Protein AF-A0A7S0SBX8-F1 (afdb_monomer_lite)

Foldseek 3Di:
DDEDPVCQVADADPPADWDADPVRDTDHTDDPPPDDDDPVVVVVVCVVVVDDPVRVVVQVQQRHDWDCQLPAQGGIGRNNCNVVDPRDPDDDDDPPPDDDDDD

Sequence (103 aa):
RLYSAAARATLLCPRARVYVDFDGNVIARHVPMRRGWDLPTHLARLRARRHTWREIYWHLWGVLHVLPRCARCRAVVPAAELAQCTYHPAAADFDDSPVGGAK

Radius of gyration: 18.66 Å; chains: 1; bounding box: 31×34×63 Å

InterPro domains:
  IPR045902 SANBR-like [PTHR20946] (7-97)

Secondary structure (DSSP, 8-state):
----TGGGTT-B-TTSPPEE-TTS-EE-BPPP--S---HHHHHHHHHHTT--HHHHHHHHHHHH-EES--TTT---EEGGGGGG-----SPP------S----

Organism: NCBI:txid81844

Structure (mmCIF, N/CA/C/O backbone):
data_AF-A0A7S0SBX8-F1
#
_entry.id   AF-A0A7S0SBX8-F1
#
loop_
_atom_site.group_PDB
_atom_site.id
_atom_site.type_symbol
_atom_site.label_atom_id
_atom_site.label_alt_id
_atom_site.label_comp_id
_atom_site.label_asym_id
_atom_site.label_entity_id
_atom_site.label_seq_id
_atom_site.pdbx_PDB_ins_code
_atom_site.Cartn_x
_atom_site.Cartn_y
_atom_site.Cartn_z
_atom_site.occupancy
_atom_site.B_iso_or_equiv
_atom_site.auth_seq_id
_atom_site.auth_comp_id
_atom_site.auth_asym_id
_atom_site.auth_atom_id
_atom_site.pdbx_PDB_model_num
ATOM 1 N N . ARG A 1 1 ? -0.224 7.730 -0.422 1.00 68.31 1 ARG A N 1
ATOM 2 C CA . ARG A 1 1 ? -0.478 6.648 0.558 1.00 68.31 1 ARG A CA 1
ATOM 3 C C . ARG A 1 1 ? 0.822 6.440 1.330 1.00 68.31 1 ARG A C 1
ATOM 5 O O . ARG A 1 1 ? 1.875 6.723 0.765 1.00 68.31 1 ARG A O 1
ATOM 12 N N . LEU A 1 2 ? 0.741 6.104 2.616 1.00 71.31 2 LEU A N 1
ATOM 13 C CA . LEU A 1 2 ? 1.920 5.800 3.432 1.00 71.31 2 LEU A CA 1
ATOM 14 C C . LEU A 1 2 ? 2.451 4.423 3.011 1.00 71.31 2 LEU A C 1
ATOM 16 O O . LEU A 1 2 ? 1.645 3.582 2.657 1.00 71.31 2 LEU A O 1
ATOM 20 N N . TYR A 1 3 ? 3.758 4.195 3.019 1.00 75.12 3 TYR A N 1
ATOM 21 C CA . TYR A 1 3 ? 4.355 2.866 2.851 1.00 75.12 3 TYR A CA 1
ATOM 22 C C . TYR A 1 3 ? 5.671 2.829 3.625 1.00 75.12 3 TYR A C 1
ATOM 24 O O . TYR A 1 3 ? 6.282 3.878 3.847 1.00 75.12 3 TYR A O 1
ATOM 32 N N . SER A 1 4 ? 6.122 1.641 4.028 1.00 76.00 4 SER A N 1
ATOM 33 C CA . SER A 1 4 ? 7.436 1.487 4.656 1.00 76.00 4 SER A CA 1
ATOM 34 C C . SER A 1 4 ? 8.568 1.725 3.645 1.00 76.00 4 SER A C 1
ATOM 36 O O . SER A 1 4 ? 8.400 1.546 2.437 1.00 76.00 4 SER A O 1
ATOM 38 N N . ALA A 1 5 ? 9.750 2.126 4.124 1.00 77.31 5 ALA A N 1
ATOM 39 C CA . ALA A 1 5 ? 10.905 2.361 3.253 1.00 77.31 5 ALA A CA 1
ATOM 40 C C . ALA A 1 5 ? 11.306 1.100 2.464 1.00 77.31 5 ALA A C 1
ATOM 42 O O . ALA A 1 5 ? 11.615 1.194 1.278 1.00 77.31 5 ALA A O 1
ATOM 43 N N . ALA A 1 6 ? 11.220 -0.076 3.097 1.00 77.19 6 ALA A N 1
ATOM 44 C CA . ALA A 1 6 ? 11.491 -1.367 2.465 1.00 77.19 6 ALA A CA 1
ATOM 45 C C . ALA A 1 6 ? 10.508 -1.680 1.323 1.00 77.19 6 ALA A C 1
ATOM 47 O O . ALA A 1 6 ? 10.902 -2.176 0.271 1.00 77.19 6 ALA A O 1
ATOM 48 N N . ALA A 1 7 ? 9.235 -1.318 1.493 1.00 78.31 7 ALA A N 1
ATOM 49 C CA . ALA A 1 7 ? 8.193 -1.531 0.495 1.00 78.31 7 ALA A CA 1
ATOM 50 C C . ALA A 1 7 ? 8.369 -0.689 -0.781 1.00 78.31 7 ALA A C 1
ATOM 52 O O . ALA A 1 7 ? 7.795 -1.003 -1.821 1.00 78.31 7 ALA A O 1
ATOM 53 N N . ARG A 1 8 ? 9.162 0.387 -0.730 1.00 75.81 8 ARG A N 1
ATOM 54 C CA . ARG A 1 8 ? 9.340 1.324 -1.848 1.00 75.81 8 ARG A CA 1
ATOM 55 C C . ARG A 1 8 ? 9.964 0.683 -3.090 1.00 75.81 8 ARG A C 1
ATOM 57 O O . ARG A 1 8 ? 9.668 1.115 -4.202 1.00 75.81 8 ARG A O 1
ATOM 64 N N . ALA A 1 9 ? 10.857 -0.284 -2.901 1.00 75.88 9 ALA A N 1
ATOM 65 C CA . ALA A 1 9 ? 11.568 -0.928 -4.003 1.00 75.88 9 ALA A CA 1
ATOM 66 C C . ALA A 1 9 ? 10.700 -1.955 -4.744 1.00 75.88 9 ALA A C 1
ATOM 68 O O . ALA A 1 9 ? 10.917 -2.187 -5.929 1.00 75.88 9 ALA A O 1
ATOM 69 N N . THR A 1 10 ? 9.726 -2.549 -4.052 1.00 79.12 10 THR A N 1
ATOM 70 C CA . THR A 1 10 ? 8.956 -3.700 -4.540 1.00 79.12 10 THR A CA 1
ATOM 71 C C . THR A 1 10 ? 7.518 -3.354 -4.910 1.00 79.12 10 THR A C 1
ATOM 73 O O . THR A 1 10 ? 6.944 -4.009 -5.775 1.00 79.12 10 THR A O 1
ATOM 76 N N . LEU A 1 11 ? 6.923 -2.327 -4.293 1.00 79.62 11 LEU A N 1
ATOM 77 C CA . LEU A 1 11 ? 5.554 -1.914 -4.586 1.00 79.62 11 LEU A CA 1
ATOM 78 C C . LEU A 1 11 ? 5.468 -0.994 -5.803 1.00 79.62 11 LEU A C 1
ATOM 80 O O . LEU A 1 11 ? 6.011 0.118 -5.808 1.00 79.62 11 LEU A O 1
ATOM 84 N N . LEU A 1 12 ? 4.653 -1.411 -6.770 1.00 79.12 12 LEU A N 1
ATOM 85 C CA . LEU A 1 12 ? 4.210 -0.550 -7.858 1.00 79.12 12 LEU A CA 1
ATOM 86 C C . LEU A 1 12 ? 3.229 0.508 -7.338 1.00 79.12 12 LEU A C 1
ATOM 88 O O . LEU A 1 12 ? 2.404 0.257 -6.461 1.00 79.12 12 LEU A O 1
ATOM 92 N N . CYS A 1 13 ? 3.333 1.715 -7.880 1.00 77.94 13 CYS A N 1
ATOM 93 C CA . CYS A 1 13 ? 2.477 2.847 -7.570 1.00 77.94 13 CYS A CA 1
ATOM 94 C C . CYS A 1 13 ? 1.512 3.095 -8.732 1.00 77.94 13 CYS A C 1
ATOM 96 O O . CYS A 1 13 ? 1.944 3.626 -9.754 1.00 77.94 13 CYS A O 1
ATOM 98 N N . PRO A 1 14 ? 0.202 2.833 -8.568 1.00 73.56 14 PRO A N 1
ATOM 99 C CA . PRO A 1 14 ? -0.795 3.109 -9.608 1.00 73.56 14 PRO A CA 1
ATOM 100 C C . PRO A 1 14 ? -0.903 4.594 -9.986 1.00 73.56 14 PRO A C 1
ATOM 102 O O . PRO A 1 14 ? -1.434 4.939 -11.032 1.00 73.56 14 PRO A O 1
ATOM 105 N N . ARG A 1 15 ? -0.436 5.490 -9.106 1.00 75.06 15 ARG A N 1
ATOM 106 C CA . ARG A 1 15 ? -0.436 6.945 -9.315 1.00 75.06 15 ARG A CA 1
ATOM 107 C C . ARG A 1 15 ? 0.897 7.491 -9.821 1.00 75.06 15 ARG A C 1
ATOM 109 O O . ARG A 1 15 ? 0.994 8.691 -10.066 1.00 75.06 15 ARG A O 1
ATOM 116 N N . ALA A 1 16 ? 1.943 6.669 -9.885 1.00 79.81 16 ALA A N 1
ATOM 117 C CA . ALA A 1 16 ? 3.220 7.125 -10.408 1.00 79.81 16 ALA A CA 1
ATOM 118 C C . ALA A 1 16 ? 3.122 7.264 -11.923 1.00 79.81 16 ALA A C 1
ATOM 120 O O . ALA A 1 16 ? 2.413 6.507 -12.584 1.00 79.81 16 ALA A O 1
ATOM 121 N N . ARG A 1 17 ? 3.868 8.226 -12.471 1.00 80.62 17 ARG A N 1
ATOM 122 C CA . ARG A 1 17 ? 4.061 8.304 -13.914 1.00 80.62 17 ARG A CA 1
ATOM 123 C C . ARG A 1 17 ? 4.746 7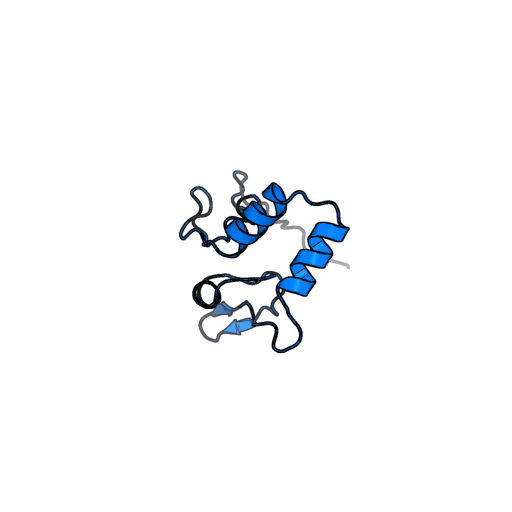.016 -14.358 1.00 80.62 17 ARG A C 1
ATOM 125 O O . ARG A 1 17 ? 5.852 6.729 -13.905 1.00 80.62 17 ARG A O 1
ATOM 132 N N . VAL A 1 18 ? 4.058 6.260 -15.203 1.00 83.69 18 VAL A N 1
ATOM 133 C CA . VAL A 1 18 ? 4.586 5.035 -15.789 1.00 83.69 18 VAL A CA 1
ATOM 134 C C . VAL A 1 18 ? 5.670 5.413 -16.797 1.00 83.69 18 VAL A C 1
ATOM 136 O O . VAL A 1 18 ? 5.455 6.285 -17.639 1.00 83.69 18 VAL A O 1
ATOM 139 N N . TYR A 1 19 ? 6.837 4.789 -16.682 1.00 85.50 19 TYR A N 1
ATOM 140 C CA . TYR A 1 19 ? 7.943 4.914 -17.627 1.00 85.50 19 TYR A CA 1
ATOM 141 C C . TYR A 1 19 ? 8.471 3.519 -17.950 1.00 85.50 19 TYR A C 1
ATOM 143 O O . TYR A 1 19 ? 8.616 2.704 -17.043 1.00 85.50 19 TYR A O 1
ATOM 151 N N . VAL A 1 20 ? 8.738 3.250 -19.224 1.00 88.12 20 VAL A N 1
ATOM 152 C CA . VAL A 1 20 ? 9.329 1.986 -19.671 1.00 88.12 20 VAL A CA 1
ATOM 153 C C . VAL A 1 20 ? 10.825 2.211 -19.847 1.00 88.12 20 VAL A C 1
ATOM 155 O O . VAL A 1 20 ? 11.216 3.168 -20.514 1.00 88.12 20 VAL A O 1
ATOM 158 N N . ASP A 1 21 ? 11.653 1.394 -19.199 1.00 86.19 21 ASP A N 1
ATOM 159 C CA . ASP A 1 21 ? 13.105 1.474 -19.370 1.00 86.19 21 ASP A CA 1
ATOM 160 C C . ASP A 1 21 ? 13.571 0.873 -20.707 1.00 86.19 21 ASP A C 1
ATOM 162 O O . ASP A 1 21 ? 12.780 0.345 -21.488 1.00 86.19 21 ASP A O 1
ATOM 166 N N . PHE A 1 22 ? 14.870 0.992 -20.990 1.00 90.31 22 PHE A N 1
ATOM 167 C CA . PHE A 1 22 ? 15.463 0.468 -22.224 1.00 90.31 22 PHE A CA 1
ATOM 168 C C .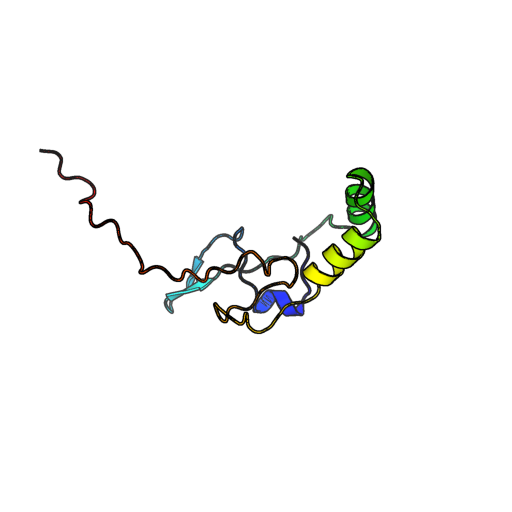 PHE A 1 22 ? 15.357 -1.061 -22.342 1.00 90.31 22 PHE A C 1
ATOM 170 O O . PHE A 1 22 ? 15.401 -1.578 -23.454 1.00 90.31 22 PHE A O 1
ATOM 177 N N . ASP A 1 23 ? 15.171 -1.762 -21.221 1.00 90.31 23 ASP A N 1
ATOM 178 C CA . ASP A 1 23 ? 15.010 -3.216 -21.155 1.00 90.31 23 ASP A CA 1
ATOM 179 C C . ASP A 1 23 ? 13.535 -3.648 -21.286 1.00 90.31 23 ASP A C 1
ATOM 181 O O . ASP A 1 23 ? 13.221 -4.838 -21.244 1.00 90.31 23 ASP A O 1
ATOM 185 N N . GLY A 1 24 ? 12.607 -2.697 -21.444 1.00 85.44 24 GLY A N 1
ATOM 186 C CA . GLY A 1 24 ? 11.175 -2.962 -21.564 1.00 85.44 24 GLY A CA 1
ATOM 187 C C . GLY A 1 24 ? 10.447 -3.144 -20.227 1.00 85.44 24 GLY A C 1
ATOM 188 O O . GLY A 1 24 ? 9.266 -3.497 -20.219 1.00 85.44 24 GLY A O 1
ATOM 189 N N . ASN A 1 25 ? 11.090 -2.887 -19.085 1.00 81.94 25 ASN A N 1
ATOM 190 C CA . ASN A 1 25 ? 10.435 -2.975 -17.784 1.00 81.94 25 ASN A CA 1
ATOM 191 C C . ASN A 1 25 ? 9.590 -1.735 -17.502 1.00 81.94 25 ASN A C 1
ATOM 193 O O . ASN A 1 25 ? 10.024 -0.590 -17.642 1.00 81.94 25 ASN A O 1
ATOM 197 N N . VAL A 1 26 ? 8.384 -1.970 -16.989 1.00 80.31 26 VAL A N 1
ATOM 198 C CA . VAL A 1 26 ? 7.473 -0.910 -16.559 1.00 80.31 26 VAL A CA 1
ATOM 199 C C . VAL A 1 26 ? 7.863 -0.423 -15.161 1.00 80.31 26 VAL A C 1
ATOM 201 O O . VAL A 1 26 ? 7.642 -1.095 -14.152 1.00 80.31 26 VAL A O 1
ATOM 204 N N . ILE A 1 27 ? 8.416 0.784 -15.081 1.00 81.62 27 ILE A N 1
ATOM 205 C CA . ILE A 1 27 ? 8.799 1.442 -13.834 1.00 81.62 27 ILE A CA 1
ATOM 206 C C . ILE A 1 27 ? 7.685 2.396 -13.394 1.00 81.62 27 ILE A C 1
ATOM 208 O O . ILE A 1 27 ? 7.431 3.432 -14.007 1.00 81.62 27 ILE A O 1
ATOM 212 N N . ALA A 1 28 ? 7.058 2.075 -12.262 1.00 79.38 28 ALA A N 1
ATOM 213 C CA . ALA A 1 28 ? 6.080 2.929 -11.592 1.00 79.38 28 ALA A CA 1
ATOM 214 C C . ALA A 1 28 ? 6.281 2.836 -10.073 1.00 79.38 28 ALA A C 1
ATOM 216 O O . ALA A 1 28 ? 5.634 2.044 -9.395 1.00 79.38 28 ALA A O 1
ATOM 217 N N . ARG A 1 29 ? 7.228 3.602 -9.516 1.00 75.00 29 ARG A N 1
ATOM 218 C CA . ARG A 1 29 ? 7.626 3.492 -8.096 1.00 75.00 29 ARG A CA 1
ATOM 219 C C . ARG A 1 29 ? 6.959 4.543 -7.215 1.00 75.00 29 ARG A C 1
ATOM 221 O O . ARG A 1 29 ? 6.759 5.686 -7.624 1.00 75.00 29 ARG A O 1
ATOM 228 N N . HIS A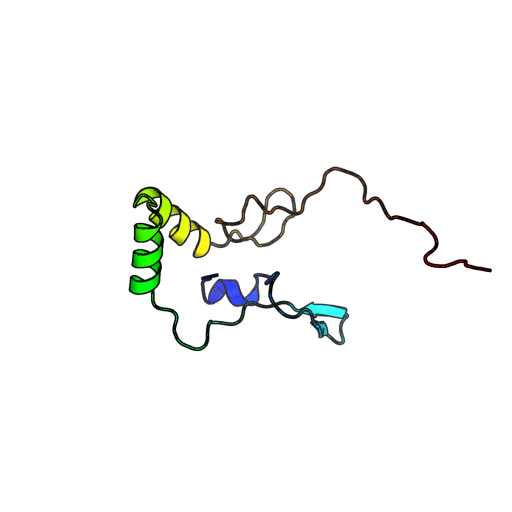 1 30 ? 6.686 4.184 -5.961 1.00 76.88 30 HIS A N 1
ATOM 229 C CA . HIS A 1 30 ? 6.266 5.155 -4.951 1.00 76.88 30 HIS A CA 1
ATOM 230 C C . HIS A 1 30 ? 7.406 6.134 -4.626 1.00 76.88 30 HIS A C 1
ATOM 232 O O . HIS A 1 30 ? 8.545 5.741 -4.352 1.00 76.88 30 HIS A O 1
ATOM 238 N N . VAL A 1 31 ? 7.094 7.431 -4.627 1.00 70.94 31 VAL A N 1
ATOM 239 C CA . VAL A 1 31 ? 8.021 8.487 -4.202 1.00 70.94 31 VAL A CA 1
ATOM 240 C C . VAL A 1 31 ? 7.625 8.938 -2.793 1.00 70.94 31 VAL A C 1
ATOM 242 O O . VAL A 1 31 ? 6.442 9.213 -2.574 1.00 70.94 31 VAL A O 1
ATOM 245 N N . PRO A 1 32 ? 8.563 9.015 -1.829 1.00 66.12 32 PRO A N 1
ATOM 246 C CA . PRO A 1 32 ? 8.286 9.561 -0.514 1.00 66.12 32 PRO A CA 1
ATOM 247 C C . PRO A 1 32 ? 7.740 10.971 -0.657 1.00 66.12 32 PRO A C 1
ATOM 249 O O . PRO A 1 32 ? 8.223 11.758 -1.478 1.00 66.12 32 PRO A O 1
ATOM 252 N N . MET A 1 33 ? 6.738 11.286 0.154 1.00 66.75 33 MET A N 1
ATOM 253 C CA . MET A 1 33 ? 6.191 12.629 0.213 1.00 66.75 33 MET A CA 1
ATOM 254 C C . MET A 1 33 ? 7.298 13.549 0.743 1.00 66.75 33 MET A C 1
ATOM 256 O O . MET A 1 33 ? 7.676 13.460 1.906 1.00 66.75 33 MET A O 1
ATOM 260 N N . ARG A 1 34 ? 7.898 14.358 -0.143 1.00 62.62 34 ARG A N 1
ATOM 261 C CA . ARG A 1 34 ? 9.171 15.043 0.144 1.00 62.62 34 ARG A CA 1
ATOM 262 C C . ARG A 1 34 ? 9.066 16.092 1.256 1.00 62.62 34 ARG A C 1
ATOM 264 O O . ARG A 1 34 ? 10.084 16.369 1.879 1.00 62.62 34 ARG A O 1
ATOM 271 N N . ARG A 1 35 ? 7.878 16.657 1.519 1.00 67.69 35 ARG A N 1
ATOM 272 C CA . ARG A 1 35 ? 7.592 17.565 2.648 1.00 67.69 35 ARG A CA 1
ATOM 273 C C . ARG A 1 35 ? 6.112 17.507 3.050 1.00 67.69 35 ARG A C 1
ATOM 275 O O . ARG A 1 35 ? 5.253 17.317 2.194 1.00 67.69 35 ARG A O 1
ATOM 282 N N . GLY A 1 36 ? 5.830 17.710 4.340 1.00 71.62 36 GLY A N 1
ATOM 283 C CA . GLY A 1 36 ? 4.487 18.027 4.848 1.00 71.62 36 GLY A CA 1
ATOM 284 C C . GLY A 1 36 ? 3.590 16.849 5.240 1.00 71.62 36 GLY A C 1
ATOM 285 O O . GLY A 1 36 ? 2.404 17.064 5.481 1.00 71.62 36 GLY A O 1
ATOM 286 N N . TRP A 1 37 ? 4.112 15.619 5.305 1.00 79.94 37 TRP A N 1
ATOM 287 C CA . TRP A 1 37 ? 3.363 14.511 5.901 1.00 79.94 37 TRP A CA 1
ATOM 288 C C . TRP A 1 37 ? 3.736 14.350 7.376 1.00 79.94 37 TRP A C 1
ATOM 290 O O . TRP A 1 37 ? 4.908 14.183 7.698 1.00 79.94 37 TRP A O 1
ATOM 300 N N . ASP A 1 38 ? 2.727 14.390 8.242 1.00 84.94 38 ASP A N 1
ATOM 301 C CA . ASP A 1 38 ? 2.853 14.250 9.690 1.00 84.94 38 ASP A CA 1
ATOM 302 C C . ASP A 1 38 ? 1.822 13.234 10.205 1.00 84.94 38 ASP A C 1
ATOM 304 O O . ASP A 1 38 ? 0.642 13.278 9.830 1.00 84.94 38 ASP A O 1
ATOM 308 N N . LEU A 1 39 ? 2.274 12.303 11.048 1.00 84.19 39 LEU A N 1
ATOM 309 C CA . LEU A 1 39 ? 1.448 11.215 11.568 1.00 84.19 39 LEU A CA 1
ATOM 310 C C . LEU A 1 39 ? 0.322 11.740 12.481 1.00 84.19 39 LEU A C 1
ATOM 312 O O . LEU A 1 39 ? -0.833 11.414 12.201 1.00 84.19 39 LEU A O 1
ATOM 316 N N . PRO A 1 40 ? 0.595 12.555 13.519 1.00 88.50 40 PRO A N 1
ATOM 317 C CA . PRO A 1 40 ? -0.434 13.212 14.323 1.00 88.50 40 PRO A CA 1
ATOM 318 C C . PRO A 1 40 ? -1.522 13.890 13.486 1.00 88.50 40 PRO A C 1
ATOM 320 O O . PRO A 1 40 ? -2.711 13.622 13.675 1.00 88.50 40 PRO A O 1
ATOM 323 N N . THR A 1 41 ? -1.130 14.692 12.494 1.00 88.56 41 THR A N 1
ATOM 324 C CA . THR A 1 41 ? -2.067 15.371 11.587 1.00 88.56 41 THR A CA 1
ATOM 325 C C . THR A 1 41 ? -2.914 14.373 10.791 1.00 88.56 41 THR A C 1
ATOM 327 O O . THR A 1 41 ? -4.114 14.576 10.583 1.00 88.56 41 THR A O 1
ATOM 330 N N . HIS A 1 42 ? -2.321 13.265 10.346 1.00 86.75 42 HIS A N 1
ATOM 331 C CA . HIS A 1 42 ? -3.041 12.203 9.650 1.00 86.75 42 HIS A CA 1
ATOM 332 C C . HIS A 1 42 ? -4.043 11.477 10.562 1.00 86.75 42 HIS A C 1
ATOM 334 O O . HIS A 1 42 ? -5.194 11.281 10.165 1.00 86.75 42 HIS A O 1
ATOM 340 N N . LEU A 1 43 ? -3.646 11.139 11.791 1.00 90.19 43 LEU A N 1
ATOM 341 C CA . LEU A 1 43 ? -4.515 10.504 12.785 1.00 90.19 43 LEU A CA 1
ATOM 342 C C . LEU A 1 43 ? -5.690 11.413 13.159 1.00 90.19 43 LEU A C 1
ATOM 344 O O . LEU A 1 43 ? -6.831 10.952 13.186 1.00 90.19 43 LEU A O 1
ATOM 348 N N . ALA A 1 44 ? -5.443 12.711 13.356 1.00 90.31 44 ALA A N 1
ATOM 349 C CA . ALA A 1 44 ? -6.488 13.698 13.614 1.00 90.31 44 ALA A CA 1
ATOM 350 C C . ALA A 1 44 ? -7.525 13.740 12.478 1.00 90.31 44 ALA A C 1
ATOM 352 O O . ALA A 1 44 ? -8.729 13.724 12.735 1.00 90.31 44 ALA A O 1
ATOM 353 N N . ARG A 1 45 ? -7.082 13.692 11.213 1.00 89.56 45 ARG A N 1
ATOM 354 C CA . ARG A 1 45 ? -7.983 13.613 10.047 1.00 89.56 45 ARG A CA 1
ATOM 355 C C . ARG A 1 45 ? -8.810 12.326 10.021 1.00 89.56 45 ARG A C 1
ATOM 357 O O . ARG A 1 45 ? -9.984 12.380 9.666 1.00 89.56 45 ARG A O 1
ATOM 364 N N . LEU A 1 46 ? -8.232 11.180 10.385 1.00 89.56 46 LEU A N 1
ATOM 365 C CA . LEU A 1 46 ? -8.971 9.912 10.455 1.00 89.56 46 LEU A CA 1
ATOM 366 C C . LEU A 1 46 ? -10.015 9.929 11.579 1.00 89.56 46 LEU A C 1
ATOM 368 O O . LEU A 1 46 ? -11.150 9.501 11.375 1.00 89.56 46 LEU A O 1
ATOM 372 N N . ARG A 1 47 ? -9.665 10.491 12.739 1.00 90.69 47 ARG A N 1
ATOM 373 C CA . ARG A 1 47 ? -10.594 10.677 13.861 1.00 90.69 47 ARG A CA 1
ATOM 374 C C . ARG A 1 47 ? -11.732 11.634 13.509 1.00 90.69 47 ARG A C 1
ATOM 376 O O . ARG A 1 47 ? -12.880 11.332 13.825 1.00 90.69 47 ARG A O 1
ATOM 383 N N . ALA A 1 48 ? -11.447 12.718 12.785 1.00 92.12 48 ALA A N 1
ATOM 384 C CA . ALA A 1 48 ? -12.464 13.649 12.287 1.00 92.12 48 ALA A CA 1
ATOM 385 C C . ALA A 1 48 ? -13.465 12.981 11.323 1.00 92.12 48 ALA A C 1
ATOM 387 O O . ALA A 1 48 ? -14.639 13.337 11.305 1.00 92.12 48 ALA A O 1
ATOM 388 N N . ARG A 1 49 ? -13.034 11.957 10.574 1.00 91.44 49 ARG A N 1
ATOM 389 C CA . ARG A 1 49 ? -13.893 11.130 9.703 1.00 91.44 49 ARG A CA 1
ATOM 390 C C . ARG A 1 49 ? -14.682 10.046 10.451 1.00 91.44 49 ARG A C 1
ATOM 392 O O . ARG A 1 49 ? -15.273 9.183 9.816 1.00 91.44 49 ARG A O 1
ATOM 399 N N . ARG A 1 50 ? -14.706 10.096 11.788 1.00 89.38 50 ARG A N 1
ATOM 400 C CA . ARG A 1 50 ? -15.386 9.149 12.689 1.00 89.38 50 ARG A CA 1
ATOM 401 C C . ARG A 1 50 ? -14.885 7.703 12.625 1.00 89.38 50 ARG A C 1
ATOM 403 O O . ARG A 1 50 ? -15.588 6.808 13.083 1.00 89.38 50 ARG A O 1
ATOM 410 N N . HIS A 1 51 ? -13.658 7.468 12.163 1.00 89.62 51 HIS A N 1
ATOM 411 C CA . HIS A 1 51 ? -13.072 6.134 12.275 1.00 89.62 51 HIS A CA 1
ATOM 412 C C . HIS A 1 51 ? -12.846 5.747 13.739 1.00 89.62 51 HIS A C 1
ATOM 414 O O . HIS A 1 51 ? -12.365 6.553 14.552 1.00 89.62 51 HIS A O 1
ATOM 420 N N . THR A 1 52 ? -13.170 4.501 14.079 1.00 93.25 52 THR A N 1
ATOM 421 C CA . THR A 1 52 ? -12.868 3.944 15.404 1.00 93.25 52 THR A CA 1
ATOM 422 C C . THR A 1 52 ? -11.361 3.725 15.556 1.00 93.25 52 THR A C 1
ATOM 424 O O . THR A 1 52 ? -10.645 3.539 14.573 1.00 93.25 52 THR A O 1
ATOM 427 N N . TRP A 1 53 ? -10.843 3.706 16.789 1.00 92.19 53 TRP A N 1
ATOM 428 C CA . TRP A 1 53 ? -9.420 3.4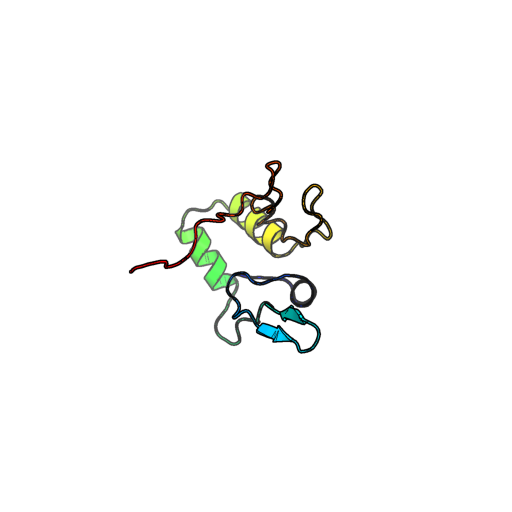06 17.015 1.00 92.19 53 TRP A CA 1
ATOM 429 C C . TRP A 1 53 ? -9.008 2.044 16.453 1.00 92.19 53 TRP A C 1
ATOM 431 O O . TRP A 1 53 ? -7.909 1.907 15.923 1.00 92.19 53 TRP A O 1
ATOM 441 N N . ARG A 1 54 ? -9.919 1.065 16.493 1.00 94.12 54 ARG A N 1
ATOM 442 C CA . ARG A 1 54 ? -9.728 -0.253 15.884 1.00 94.12 54 ARG A CA 1
ATOM 443 C C . ARG A 1 54 ? -9.539 -0.157 14.368 1.00 94.12 54 ARG A C 1
ATOM 445 O O . ARG A 1 54 ? -8.614 -0.760 13.838 1.00 94.12 54 ARG A O 1
ATOM 452 N N . GLU A 1 55 ? -10.377 0.607 13.671 1.00 90.75 55 GLU A N 1
ATOM 453 C CA . GLU A 1 55 ? -10.247 0.819 12.221 1.00 90.75 55 GLU A CA 1
ATOM 454 C C . GLU A 1 55 ? -8.956 1.549 11.861 1.00 90.75 55 GLU A C 1
ATOM 456 O O . GLU A 1 55 ? -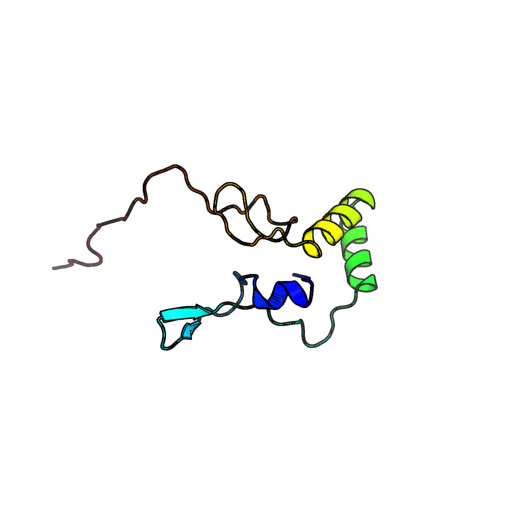8.273 1.161 10.917 1.00 90.75 55 GLU A O 1
ATOM 461 N N . ILE A 1 56 ? -8.596 2.579 12.630 1.00 92.00 56 ILE A N 1
ATOM 462 C CA . ILE A 1 56 ? -7.358 3.337 12.419 1.00 92.00 56 ILE A CA 1
ATOM 463 C C . ILE A 1 56 ? -6.143 2.431 12.600 1.00 92.00 56 ILE A C 1
ATOM 465 O O . ILE A 1 56 ? -5.236 2.463 11.771 1.00 92.00 56 ILE A O 1
ATOM 469 N N . TYR A 1 57 ? -6.140 1.608 13.650 1.00 92.00 57 TYR A N 1
ATOM 470 C CA . TYR A 1 57 ? -5.084 0.636 13.898 1.00 92.00 57 TYR A CA 1
ATOM 471 C C . TYR A 1 57 ? -4.930 -0.330 12.721 1.00 92.00 57 TYR A C 1
ATOM 473 O O . TYR A 1 57 ? -3.842 -0.430 12.161 1.00 92.00 57 TYR A O 1
ATOM 481 N N . TRP A 1 58 ? -6.014 -0.987 12.295 1.00 91.06 58 TRP A N 1
ATOM 482 C CA . TRP A 1 58 ? -5.961 -1.941 11.183 1.00 91.06 58 TRP A CA 1
ATOM 483 C C . TRP A 1 58 ? -5.597 -1.282 9.855 1.00 91.06 58 TRP A C 1
ATOM 485 O O . TRP A 1 58 ? -4.877 -1.877 9.054 1.00 91.06 58 TRP A O 1
ATOM 495 N N . HIS A 1 59 ? -6.026 -0.038 9.637 1.00 88.62 59 HIS A N 1
ATOM 496 C CA . HIS A 1 59 ? -5.609 0.746 8.484 1.00 88.62 59 HIS A CA 1
ATOM 497 C C . HIS A 1 59 ? -4.097 0.993 8.497 1.00 88.62 59 HIS A C 1
ATOM 499 O O . HIS A 1 59 ? -3.417 0.651 7.532 1.00 88.62 59 HIS A O 1
ATOM 505 N N . LEU A 1 60 ? -3.549 1.537 9.589 1.00 88.75 60 LEU A N 1
ATOM 506 C CA . LEU A 1 60 ? -2.109 1.785 9.711 1.00 88.75 60 LEU A CA 1
ATOM 507 C C . LEU A 1 60 ? -1.304 0.493 9.590 1.00 88.75 60 LEU A C 1
ATOM 509 O O . LEU A 1 60 ? -0.334 0.442 8.837 1.00 88.75 60 LEU A O 1
ATOM 513 N N . TRP A 1 61 ? -1.730 -0.553 10.298 1.00 90.31 61 TRP A N 1
ATOM 514 C CA . TRP A 1 61 ? -1.103 -1.865 10.242 1.00 90.31 61 TRP A CA 1
ATOM 515 C C . TRP A 1 61 ? -1.067 -2.379 8.802 1.00 90.31 61 TRP A C 1
ATOM 517 O O . TRP A 1 61 ? 0.007 -2.706 8.300 1.00 90.31 61 TRP A O 1
ATOM 527 N N . GLY A 1 62 ? -2.199 -2.353 8.095 1.00 89.44 62 GLY A N 1
ATOM 528 C CA . GLY A 1 62 ? -2.289 -2.858 6.727 1.00 89.44 62 GLY A CA 1
ATOM 529 C C . GLY A 1 62 ? -1.468 -2.055 5.716 1.00 89.44 62 GLY A C 1
ATOM 530 O O . GLY A 1 62 ? -1.029 -2.590 4.701 1.00 89.44 62 GLY A O 1
ATOM 531 N N . VAL A 1 63 ? -1.251 -0.770 5.979 1.00 85.00 63 VAL A N 1
ATOM 532 C CA . VAL A 1 63 ? -0.463 0.116 5.119 1.00 85.00 63 VAL A CA 1
ATOM 533 C C . VAL A 1 63 ? 1.048 -0.042 5.365 1.00 85.00 63 VAL A C 1
ATOM 535 O O . VAL A 1 63 ? 1.851 0.131 4.447 1.00 85.00 63 VAL A O 1
ATOM 538 N N . LEU A 1 64 ? 1.447 -0.407 6.586 1.00 85.31 64 LEU A N 1
ATOM 539 C CA . LEU A 1 64 ? 2.844 -0.668 6.950 1.00 85.31 64 LEU A CA 1
ATOM 540 C C . LEU A 1 64 ? 3.310 -2.084 6.586 1.00 85.31 64 LEU A C 1
ATOM 542 O O . LEU A 1 64 ? 4.502 -2.283 6.346 1.00 85.31 64 LEU A O 1
ATOM 546 N N . HIS A 1 65 ? 2.390 -3.048 6.523 1.00 88.06 65 HIS A N 1
ATOM 547 C CA . HIS A 1 65 ? 2.702 -4.445 6.234 1.00 88.06 65 HIS A CA 1
ATOM 548 C C . HIS A 1 65 ? 2.490 -4.765 4.758 1.00 88.06 65 HIS A C 1
ATOM 550 O O . HIS A 1 65 ? 1.395 -4.623 4.212 1.00 88.06 65 HIS A O 1
ATOM 556 N N . VAL A 1 66 ? 3.555 -5.241 4.118 1.00 87.12 66 VAL A N 1
ATOM 557 C CA . VAL A 1 66 ? 3.525 -5.710 2.734 1.00 87.12 66 VAL A CA 1
ATOM 558 C C . VAL A 1 66 ? 3.558 -7.224 2.718 1.00 87.12 66 VAL A C 1
ATOM 560 O O . VAL A 1 66 ? 4.413 -7.846 3.344 1.00 87.12 66 VAL A O 1
ATOM 563 N N . LEU A 1 67 ? 2.625 -7.808 1.978 1.00 86.94 67 LEU A N 1
ATOM 564 C CA . LEU A 1 67 ? 2.554 -9.238 1.757 1.00 86.94 67 LEU A CA 1
ATOM 565 C C . LEU A 1 67 ? 3.417 -9.584 0.536 1.00 86.94 67 LEU A C 1
ATOM 567 O O . LEU A 1 67 ? 3.222 -8.998 -0.534 1.00 86.94 67 LEU A O 1
ATOM 571 N 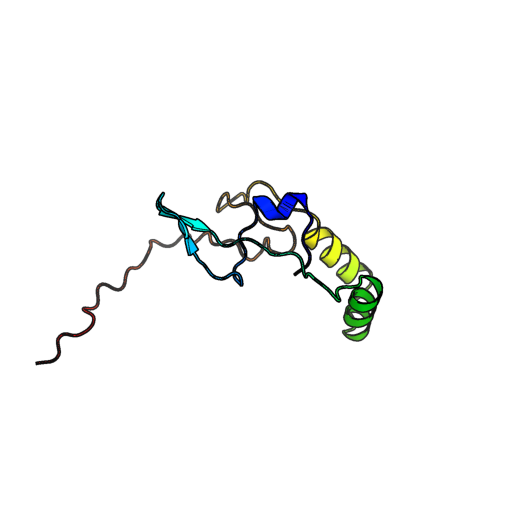N . PRO A 1 68 ? 4.368 -10.525 0.666 1.00 83.69 68 PRO A N 1
ATOM 572 C CA . PRO A 1 68 ? 5.341 -10.804 -0.385 1.00 83.69 68 PRO A CA 1
ATOM 573 C C . PRO A 1 68 ? 4.716 -11.468 -1.614 1.00 83.69 68 PRO A C 1
ATOM 575 O O . PRO A 1 68 ? 5.219 -11.286 -2.717 1.00 83.69 68 PRO A O 1
ATOM 578 N N . ARG A 1 69 ? 3.635 -12.242 -1.447 1.00 86.19 69 ARG A N 1
ATOM 579 C CA . ARG A 1 69 ? 2.914 -12.887 -2.551 1.00 86.19 69 ARG A CA 1
ATOM 580 C C . ARG A 1 69 ? 1.430 -13.001 -2.237 1.00 86.19 69 ARG A C 1
ATOM 582 O O . ARG A 1 69 ? 1.046 -13.660 -1.274 1.00 86.19 69 ARG A O 1
ATOM 589 N N . CYS A 1 70 ? 0.591 -12.416 -3.084 1.00 85.88 70 CYS A N 1
ATOM 590 C CA . CYS A 1 70 ? -0.833 -12.734 -3.112 1.00 85.88 70 CYS A CA 1
ATOM 591 C C . CYS A 1 70 ? -1.040 -14.196 -3.547 1.00 85.88 70 CYS A C 1
ATOM 593 O O . CYS A 1 70 ? -0.451 -14.635 -4.532 1.00 85.88 70 CYS A O 1
ATOM 595 N N . ALA A 1 71 ? -1.923 -14.939 -2.875 1.00 84.12 71 ALA A N 1
ATOM 596 C CA . ALA A 1 71 ? -2.205 -16.338 -3.219 1.00 84.12 71 ALA A CA 1
ATOM 597 C C . ALA A 1 71 ? -2.796 -16.528 -4.633 1.00 84.12 71 ALA A C 1
ATOM 599 O O . ALA A 1 71 ? -2.672 -17.606 -5.203 1.00 84.12 71 ALA A O 1
ATOM 600 N N . ARG A 1 72 ? -3.424 -15.488 -5.203 1.00 86.12 72 ARG A N 1
ATOM 601 C CA . ARG A 1 72 ? -4.074 -15.537 -6.524 1.00 86.12 72 ARG A CA 1
ATOM 602 C C . ARG A 1 72 ? -3.189 -14.968 -7.633 1.00 86.12 72 ARG A C 1
ATOM 604 O O . ARG A 1 72 ? -2.777 -15.700 -8.523 1.00 86.12 72 ARG A O 1
ATOM 611 N N . CYS A 1 73 ? -2.851 -13.677 -7.564 1.00 82.94 73 CYS A N 1
ATOM 612 C CA . CYS A 1 73 ? -2.076 -13.003 -8.616 1.00 82.94 73 CYS A CA 1
ATOM 613 C C . CYS A 1 73 ? -0.552 -13.044 -8.413 1.00 82.94 73 CYS A C 1
ATOM 615 O O . CYS A 1 73 ? 0.179 -12.530 -9.252 1.00 82.94 73 CYS A O 1
ATOM 617 N N . ARG A 1 74 ? -0.053 -13.601 -7.295 1.00 85.62 74 ARG A N 1
ATOM 618 C CA . ARG A 1 74 ? 1.378 -13.657 -6.912 1.00 85.62 74 ARG A CA 1
ATOM 619 C C . ARG A 1 74 ? 2.096 -12.305 -6.804 1.00 85.62 74 ARG A C 1
ATOM 621 O O . ARG A 1 74 ? 3.283 -12.287 -6.489 1.00 85.62 74 ARG A O 1
ATOM 628 N N . ALA A 1 75 ? 1.389 -11.192 -6.989 1.00 83.38 75 ALA A N 1
ATOM 629 C CA . ALA A 1 75 ? 1.938 -9.853 -6.843 1.00 83.38 75 ALA A CA 1
ATOM 630 C C . ALA A 1 75 ? 2.251 -9.522 -5.376 1.00 83.38 75 ALA A C 1
ATOM 632 O O . ALA A 1 75 ? 1.605 -10.030 -4.452 1.00 83.38 75 ALA A O 1
ATOM 633 N N . VAL A 1 76 ? 3.230 -8.637 -5.188 1.00 85.31 76 VAL A N 1
ATOM 634 C CA . VAL A 1 76 ? 3.533 -8.004 -3.901 1.00 85.31 76 VAL A CA 1
ATOM 635 C C . VAL A 1 76 ? 2.476 -6.932 -3.653 1.00 85.31 76 VAL A C 1
ATOM 637 O O . VAL A 1 76 ? 2.328 -6.019 -4.465 1.00 85.31 76 VAL A O 1
ATOM 640 N N . VAL A 1 77 ? 1.738 -7.032 -2.548 1.00 84.81 77 VAL A N 1
ATOM 641 C CA . VAL A 1 77 ? 0.634 -6.107 -2.243 1.00 84.81 77 VAL A CA 1
ATOM 642 C C . VAL A 1 77 ? 0.692 -5.629 -0.790 1.00 84.81 77 VAL A C 1
ATOM 644 O O . VAL A 1 77 ? 1.028 -6.412 0.101 1.00 84.81 77 VAL A O 1
ATOM 647 N N . PRO A 1 78 ? 0.352 -4.362 -0.502 1.00 85.19 78 PRO A N 1
ATOM 648 C CA . PRO A 1 78 ? 0.079 -3.926 0.864 1.00 85.19 78 PRO A CA 1
ATOM 649 C C . PRO A 1 78 ? -1.089 -4.725 1.445 1.00 85.19 78 PRO A C 1
ATOM 651 O O . PRO A 1 78 ? -2.075 -4.970 0.747 1.00 85.19 78 PRO A O 1
ATOM 654 N N . ALA A 1 79 ? -1.037 -5.071 2.729 1.00 87.69 79 ALA A N 1
ATOM 655 C CA . ALA A 1 79 ? -2.134 -5.783 3.382 1.00 87.69 79 ALA A CA 1
ATOM 656 C C . ALA A 1 79 ? -3.451 -4.978 3.347 1.00 87.69 79 ALA A C 1
ATOM 658 O O . ALA A 1 79 ? -4.522 -5.554 3.175 1.00 87.69 79 ALA A O 1
ATOM 659 N N . ALA A 1 80 ? -3.380 -3.643 3.395 1.00 85.38 80 ALA A N 1
ATOM 660 C CA . ALA A 1 80 ? -4.538 -2.756 3.234 1.00 85.38 80 ALA A CA 1
ATOM 661 C C . ALA A 1 80 ? -5.167 -2.784 1.826 1.00 85.38 80 ALA A C 1
ATOM 663 O O . ALA A 1 80 ? -6.286 -2.308 1.646 1.00 85.38 80 ALA A O 1
ATOM 664 N N . GLU A 1 81 ? -4.464 -3.311 0.823 1.00 81.62 81 GLU A N 1
ATOM 665 C CA . GLU A 1 81 ? -4.904 -3.363 -0.575 1.00 81.62 81 GLU A CA 1
ATOM 666 C C . GLU A 1 81 ? -5.123 -4.807 -1.049 1.00 81.62 81 GLU A C 1
ATOM 668 O O . GLU A 1 81 ? -5.242 -5.055 -2.244 1.00 81.62 81 GLU A O 1
ATOM 673 N N . LEU A 1 82 ? -5.245 -5.770 -0.127 1.00 82.06 82 LEU A N 1
ATOM 674 C CA . LEU A 1 82 ? -5.447 -7.183 -0.467 1.00 82.06 82 LEU A CA 1
ATOM 675 C C . LEU A 1 82 ? -6.709 -7.424 -1.322 1.00 82.06 82 LEU A C 1
ATOM 677 O O . LEU A 1 82 ? -6.742 -8.346 -2.134 1.00 82.06 82 LEU A O 1
ATOM 681 N N . ALA A 1 83 ? -7.722 -6.563 -1.182 1.00 80.31 83 ALA A N 1
ATOM 682 C CA . ALA A 1 83 ? -8.939 -6.586 -1.993 1.00 80.31 83 ALA A CA 1
ATOM 683 C C . ALA A 1 83 ? -8.736 -6.116 -3.450 1.00 80.31 83 ALA A C 1
ATOM 685 O O . ALA A 1 83 ? -9.605 -6.348 -4.282 1.00 80.31 83 ALA A O 1
ATOM 686 N N . GLN A 1 84 ? -7.608 -5.481 -3.784 1.00 77.62 84 GLN A N 1
ATOM 687 C CA . GLN A 1 84 ? -7.282 -4.988 -5.135 1.00 77.62 84 GLN A CA 1
ATOM 688 C C . GLN A 1 84 ? -6.501 -6.029 -5.953 1.00 77.62 84 GLN A C 1
ATOM 690 O O . GLN A 1 84 ? -5.667 -5.691 -6.791 1.00 77.62 84 GLN A O 1
ATOM 695 N N . CYS A 1 85 ? -6.731 -7.315 -5.692 1.00 82.06 85 CYS A N 1
ATOM 696 C CA . CYS A 1 85 ? -6.113 -8.387 -6.458 1.00 82.06 85 CYS A CA 1
ATOM 697 C C . CYS A 1 85 ? -6.571 -8.324 -7.924 1.00 82.06 85 CYS A C 1
ATOM 699 O O . CYS A 1 85 ? -7.761 -8.420 -8.202 1.00 82.06 85 CYS A O 1
ATOM 701 N N . THR A 1 86 ? -5.622 -8.225 -8.853 1.00 78.12 86 THR A N 1
ATOM 702 C CA . THR A 1 86 ? -5.865 -8.186 -10.308 1.00 78.12 86 THR A CA 1
ATOM 703 C C . THR A 1 86 ? -6.064 -9.571 -10.928 1.00 78.12 86 THR A C 1
ATOM 705 O O . THR A 1 86 ? -5.994 -9.729 -12.143 1.00 78.12 86 THR A O 1
ATOM 708 N N . TYR A 1 87 ? -6.259 -10.607 -10.109 1.00 83.19 87 TYR A N 1
ATOM 709 C CA . TYR A 1 87 ? -6.563 -11.932 -10.628 1.00 83.19 87 TYR A CA 1
ATOM 710 C C . TYR A 1 87 ? -7.984 -11.945 -11.193 1.00 83.19 87 TYR A C 1
ATOM 712 O O . TYR A 1 87 ? -8.953 -11.829 -10.440 1.00 83.19 87 TYR A O 1
ATOM 720 N N . HIS A 1 88 ? -8.087 -12.140 -12.504 1.00 76.25 88 HIS A N 1
ATOM 721 C CA . HIS A 1 88 ? -9.346 -12.349 -13.202 1.00 76.25 88 HIS A CA 1
ATOM 722 C C . HIS A 1 88 ? -9.422 -13.811 -13.666 1.00 76.25 88 HIS A C 1
ATOM 724 O O . HIS A 1 88 ? -8.496 -14.278 -14.325 1.00 76.25 88 HIS A O 1
ATOM 730 N N . PRO A 1 89 ? -10.485 -14.556 -13.307 1.00 79.38 89 PRO A N 1
ATOM 731 C CA . PRO A 1 89 ? -10.647 -15.948 -13.728 1.00 79.38 89 PRO A CA 1
ATOM 732 C C . PRO A 1 89 ? -11.120 -16.085 -15.185 1.00 79.38 89 PRO A C 1
ATOM 734 O O . PRO A 1 89 ? -11.028 -17.169 -15.749 1.00 79.38 89 PRO A O 1
ATOM 737 N N . ALA A 1 90 ? -11.653 -15.010 -15.773 1.00 81.50 90 ALA A N 1
ATOM 738 C CA . ALA A 1 90 ? -12.095 -14.982 -17.162 1.00 81.50 90 ALA A CA 1
ATOM 739 C C . ALA A 1 90 ? -10.900 -14.913 -18.125 1.00 81.50 90 ALA A C 1
ATOM 741 O O . ALA A 1 90 ? -9.854 -14.356 -17.783 1.00 81.50 90 ALA A O 1
ATOM 742 N N . ALA A 1 91 ? -11.073 -15.460 -19.331 1.00 78.50 91 ALA A N 1
ATOM 743 C CA . ALA A 1 91 ? -10.113 -15.277 -20.413 1.00 78.50 91 ALA A CA 1
ATOM 744 C C . ALA A 1 91 ? -9.961 -13.782 -20.735 1.00 78.50 91 ALA A C 1
ATOM 746 O O . ALA A 1 91 ? -10.918 -13.017 -20.595 1.00 78.50 91 ALA A O 1
ATOM 747 N N . ALA A 1 92 ? -8.754 -13.373 -21.132 1.00 79.50 92 ALA A N 1
ATOM 748 C CA . ALA A 1 92 ? -8.527 -12.015 -21.601 1.00 79.50 92 ALA A CA 1
ATOM 749 C C . ALA A 1 92 ? -9.375 -11.787 -22.857 1.00 79.50 92 ALA A C 1
ATOM 751 O O . ALA A 1 92 ? -9.215 -12.504 -23.842 1.00 79.50 92 ALA A O 1
ATOM 752 N N . ASP A 1 93 ? -10.290 -10.828 -22.774 1.00 81.50 93 ASP A N 1
ATOM 753 C CA . ASP A 1 93 ? -11.107 -10.393 -23.897 1.00 81.50 93 ASP A CA 1
ATOM 754 C C . ASP A 1 93 ? -10.400 -9.200 -24.541 1.00 81.50 93 ASP A C 1
ATOM 756 O O . ASP A 1 93 ? -10.202 -8.162 -23.898 1.00 81.50 93 ASP A O 1
ATOM 760 N N . PHE A 1 94 ? -9.921 -9.394 -25.765 1.00 80.69 94 PHE A N 1
ATOM 761 C CA . PHE A 1 94 ? -9.286 -8.347 -26.549 1.00 80.69 94 PHE A CA 1
ATOM 762 C C . PHE A 1 94 ? -10.316 -7.866 -27.561 1.00 80.69 94 PHE A C 1
ATOM 764 O O . PHE A 1 94 ? -10.791 -8.643 -28.385 1.00 80.69 94 PHE A O 1
ATOM 771 N N . ASP A 1 95 ? -10.683 -6.590 -27.476 1.00 77.81 95 ASP A N 1
ATOM 772 C CA . ASP A 1 95 ? -11.537 -5.980 -28.485 1.00 77.81 95 ASP A CA 1
ATOM 773 C C . ASP A 1 95 ? -10.735 -5.840 -29.788 1.00 77.81 95 ASP A C 1
ATOM 775 O O . ASP A 1 95 ? -9.946 -4.910 -29.950 1.00 77.81 95 ASP A O 1
ATOM 779 N N . ASP A 1 96 ? -10.920 -6.795 -30.701 1.00 72.62 96 ASP A N 1
ATOM 780 C CA . ASP A 1 96 ? -10.342 -6.796 -32.051 1.00 72.62 96 ASP A CA 1
ATOM 781 C C . ASP A 1 96 ? -11.081 -5.834 -33.005 1.00 72.62 96 ASP A C 1
ATOM 783 O O . ASP A 1 96 ? -10.870 -5.864 -34.223 1.00 72.62 96 ASP A O 1
ATOM 787 N N . SER A 1 97 ? -11.968 -4.971 -32.490 1.00 71.44 97 SER A N 1
ATOM 788 C CA . SER A 1 97 ? -12.659 -3.983 -33.313 1.00 71.44 97 SER A CA 1
ATOM 789 C C . SER A 1 97 ? -11.642 -3.076 -34.018 1.00 71.44 97 SER A C 1
ATOM 791 O O . SER A 1 97 ? -10.817 -2.431 -33.362 1.00 71.44 97 SER A O 1
ATOM 793 N N . PRO A 1 98 ? -11.681 -2.980 -35.360 1.00 64.81 98 PRO A N 1
ATOM 794 C CA . PRO A 1 98 ? -10.730 -2.169 -36.101 1.00 64.81 98 PRO A CA 1
ATOM 795 C C . PRO A 1 98 ? -10.902 -0.698 -35.715 1.00 64.81 98 PRO A C 1
ATOM 797 O O . PRO A 1 98 ? -11.923 -0.070 -36.006 1.00 64.81 98 PRO A O 1
ATOM 800 N N . VAL A 1 99 ? -9.883 -0.133 -35.066 1.00 61.59 99 VAL A N 1
ATOM 801 C CA . VAL A 1 99 ? -9.794 1.304 -34.798 1.00 61.59 99 VAL A CA 1
ATOM 802 C C . VAL A 1 99 ? -9.631 2.024 -36.140 1.00 61.59 99 VAL A C 1
ATOM 804 O O . VAL A 1 99 ? -8.529 2.152 -36.662 1.00 61.59 99 VAL A O 1
ATOM 807 N N . GLY A 1 100 ? -10.747 2.487 -36.704 1.00 59.78 100 GLY A N 1
ATOM 808 C CA . GLY A 1 100 ? -10.771 3.490 -37.769 1.00 59.78 100 GLY A CA 1
ATOM 809 C C . GLY A 1 100 ? -10.579 2.963 -39.191 1.00 59.78 100 GLY A C 1
ATOM 810 O O . GLY A 1 100 ? -9.566 3.230 -39.826 1.00 59.78 100 GLY A O 1
ATOM 811 N N . GLY A 1 101 ? -11.609 2.317 -39.737 1.00 50.66 101 GLY A N 1
ATOM 812 C CA . GLY A 1 101 ? -11.844 2.260 -41.181 1.00 50.66 101 GLY A CA 1
ATOM 813 C C . GLY A 1 101 ? -13.004 3.179 -41.555 1.00 50.66 101 GLY A C 1
ATOM 814 O O . GLY A 1 101 ? -14.135 2.713 -41.665 1.00 50.66 101 GLY A O 1
ATOM 815 N N . ALA A 1 102 ? -12.751 4.478 -41.719 1.00 45.22 102 ALA A N 1
ATOM 816 C CA . ALA A 1 102 ? -13.704 5.393 -42.345 1.00 45.22 102 ALA A CA 1
ATOM 817 C C . ALA A 1 102 ? -13.235 5.680 -43.778 1.00 45.22 102 ALA A C 1
ATOM 819 O O . ALA A 1 102 ? -12.092 6.087 -43.982 1.00 45.22 102 ALA A O 1
ATOM 820 N N . LYS A 1 103 ? -14.127 5.370 -44.727 1.00 39.03 103 LYS A N 1
ATOM 821 C CA . LYS A 1 103 ? -14.040 5.656 -46.165 1.00 39.03 103 LYS A CA 1
ATOM 822 C C . LYS A 1 103 ? -13.813 7.133 -46.463 1.00 39.03 103 LYS A C 1
ATOM 824 O O . LYS A 1 103 ? -14.369 7.965 -45.713 1.00 39.03 103 LYS A O 1
#

pLDDT: mean 80.8, std 9.75, range [39.03, 94.12]